Protein AF-A0A850EL48-F1 (afdb_monomer)

Solvent-accessible surface area (backbone atoms only — not comparable to full-atom values): 7621 Å² total; per-residue (Å²): 136,82,78,84,83,77,78,89,78,82,82,88,78,88,74,48,74,69,54,52,50,54,52,51,52,49,52,50,53,53,52,53,54,53,51,50,53,51,55,50,52,48,51,49,51,52,35,39,54,72,54,78,38,88,90,58,80,74,76,64,50,73,66,56,47,54,49,52,53,54,50,46,53,50,53,53,49,53,50,54,54,48,52,54,51,51,52,50,53,53,51,53,52,59,67,57,60,67,73,76,73,68,73,79,72,80,76,76,75,80,84,83,75,84,78,74,80,85,88,128

Sequence (120 aa):
MSLPSIPNITPTISVTSQDAYNLLLISIALEEIGLSHIVNAEAEKIQYVLGTLPGLTPKATLHEILQVNKEVRATLGEVVLQELVLHKKLNSIFDNFHSSITPPNPACPPDNTAIYPPYR

Secondary structure (DSSP, 8-state):
-PPP-PPPP-------HHHHHHHHHHHHHHHHHHHHHHHHHHHHHHHHHTT-SS--SSPPPHHHHHHHHHHHHHHHHHHHHHHHHHHHHHHHHHHHHGGGS-PPPPPPPP-----PPPP-

Foldseek 3Di:
DDDDDDDDDDDPDPADPVNVLVVLVVVLVVVVVVLVVVLVVLVVLLCVQCCVDPDDPPHHDPVVNVVSVVVSVVSVVVSVVVVVVSVVSVVVSVVVVVVPPDDPDPPDPPPPPPPDDDDD

Nearest PDB structures (foldseek):
  7aan-assembly1_B  TM=4.863E-01  e=8.596E+00  Homo sapiens

pLDDT: mean 84.87, std 16.93, range [47.28, 98.62]

Organism: NCBI:txid2744309

Structure (mmCIF, N/CA/C/O backbone):
data_AF-A0A850EL48-F1
#
_entry.id   AF-A0A850EL48-F1
#
loop_
_atom_site.group_PDB
_atom_site.id
_atom_site.type_symbol
_atom_site.label_atom_id
_atom_site.label_alt_id
_atom_site.label_comp_id
_atom_site.label_asym_id
_atom_site.label_entity_id
_atom_site.label_seq_id
_atom_site.pdbx_PDB_ins_code
_atom_site.Cartn_x
_atom_site.Cartn_y
_atom_site.Cartn_z
_atom_site.occupancy
_atom_site.B_iso_or_equiv
_atom_site.auth_seq_id
_atom_site.auth_comp_id
_atom_site.auth_asym_id
_atom_site.auth_atom_id
_atom_site.pdbx_PDB_model_num
ATOM 1 N N . MET A 1 1 ? -5.089 13.910 -57.546 1.00 52.62 1 MET A N 1
ATOM 2 C CA . MET A 1 1 ? -5.038 14.724 -56.314 1.00 52.62 1 MET A CA 1
ATOM 3 C C . MET A 1 1 ? -3.798 14.310 -55.536 1.00 52.62 1 MET A C 1
ATOM 5 O O . MET A 1 1 ? -3.649 13.120 -55.295 1.00 52.62 1 MET A O 1
ATOM 9 N N . SER A 1 2 ? -2.880 15.230 -55.236 1.00 66.81 2 SER A N 1
ATOM 10 C CA . SER A 1 2 ? -1.669 14.965 -54.442 1.00 66.81 2 SER A CA 1
ATOM 11 C C . SER A 1 2 ? -1.999 14.982 -52.949 1.00 66.81 2 SER A C 1
ATOM 13 O O . SER A 1 2 ? -2.725 15.872 -52.503 1.00 66.81 2 SER A O 1
ATOM 15 N N . LEU A 1 3 ? -1.487 14.014 -52.181 1.00 71.19 3 LEU A N 1
ATOM 16 C CA . LEU A 1 3 ? -1.593 14.044 -50.720 1.00 71.19 3 LEU A CA 1
ATOM 17 C C . LEU A 1 3 ? -0.927 15.318 -50.157 1.00 71.19 3 LEU A C 1
ATOM 19 O O . LEU A 1 3 ? 0.037 15.809 -50.753 1.00 71.19 3 LEU A O 1
ATOM 23 N N . PRO A 1 4 ? -1.387 15.839 -49.005 1.00 72.75 4 PRO A N 1
ATOM 24 C CA . PRO A 1 4 ? -0.676 16.895 -48.294 1.00 72.75 4 PRO A CA 1
ATOM 25 C C . PRO A 1 4 ? 0.732 16.418 -47.916 1.00 72.75 4 PRO A C 1
ATOM 27 O O . PRO A 1 4 ? 0.89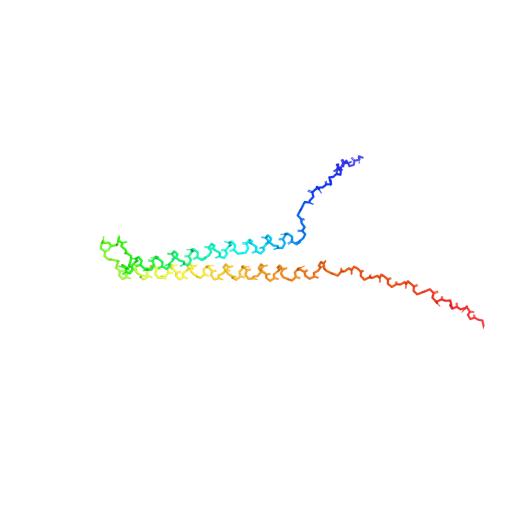1 15.331 -47.360 1.00 72.75 4 PRO A O 1
ATOM 30 N N . SER A 1 5 ? 1.753 17.233 -48.189 1.00 70.44 5 SER A N 1
ATOM 31 C CA . SER A 1 5 ? 3.106 16.992 -47.682 1.00 70.44 5 SER A CA 1
ATOM 32 C C . SER A 1 5 ? 3.136 17.355 -46.201 1.00 70.44 5 SER A C 1
ATOM 34 O O . SER A 1 5 ? 3.055 18.532 -45.851 1.00 70.44 5 SER A O 1
ATOM 36 N N . ILE A 1 6 ? 3.241 16.356 -45.327 1.00 77.19 6 ILE A N 1
ATOM 37 C CA . ILE A 1 6 ? 3.455 16.587 -43.895 1.00 77.19 6 ILE A CA 1
ATOM 38 C C . ILE A 1 6 ? 4.886 17.123 -43.720 1.00 77.19 6 ILE A C 1
ATOM 40 O O . ILE A 1 6 ? 5.821 16.506 -44.237 1.00 77.19 6 ILE A O 1
ATOM 44 N N . PRO A 1 7 ? 5.088 18.266 -43.039 1.00 72.56 7 PRO A N 1
ATOM 45 C CA . PRO A 1 7 ? 6.426 18.769 -42.763 1.00 72.56 7 PRO A CA 1
ATOM 46 C C . PRO A 1 7 ? 7.187 17.785 -41.869 1.00 72.56 7 PRO A C 1
ATOM 48 O O . PRO A 1 7 ? 6.652 17.279 -40.883 1.00 72.56 7 PRO A O 1
ATOM 51 N N . ASN A 1 8 ? 8.446 17.520 -42.216 1.00 75.50 8 ASN A N 1
ATOM 52 C CA . ASN A 1 8 ? 9.323 16.687 -41.407 1.00 75.50 8 ASN A CA 1
ATOM 53 C C . ASN A 1 8 ? 9.593 17.382 -40.064 1.00 75.50 8 ASN A C 1
ATOM 55 O O . ASN A 1 8 ? 10.114 18.497 -40.038 1.00 75.50 8 ASN A O 1
ATOM 59 N N . ILE A 1 9 ? 9.244 16.723 -38.961 1.00 70.25 9 ILE A N 1
ATOM 60 C CA . ILE A 1 9 ? 9.569 17.169 -37.607 1.00 70.25 9 ILE A CA 1
ATOM 61 C C . ILE A 1 9 ? 10.723 16.319 -37.075 1.00 70.25 9 ILE A C 1
ATOM 63 O O . ILE A 1 9 ? 10.614 15.099 -36.992 1.00 70.25 9 ILE A O 1
ATOM 67 N N . THR A 1 10 ? 11.829 16.961 -36.701 1.00 74.75 10 THR A N 1
ATOM 68 C CA . THR A 1 10 ? 12.943 16.297 -36.012 1.00 74.75 10 THR A CA 1
ATOM 69 C C . THR A 1 10 ? 12.900 16.718 -34.546 1.00 74.75 10 THR A C 1
ATOM 71 O O . THR A 1 10 ? 13.387 17.802 -34.219 1.00 74.75 10 THR A O 1
ATOM 74 N N . PRO A 1 11 ? 12.268 15.937 -33.654 1.00 72.56 11 PRO A N 1
ATOM 75 C CA . PRO A 1 11 ? 12.212 16.297 -32.246 1.00 72.56 11 PRO A CA 1
ATOM 76 C C . PRO A 1 11 ? 13.622 16.284 -31.644 1.00 72.56 11 PRO A C 1
ATOM 78 O O . PRO A 1 11 ? 14.372 15.321 -31.799 1.00 72.56 11 PRO A O 1
ATOM 81 N N . THR A 1 12 ? 13.984 17.348 -30.931 1.00 79.88 12 THR A N 1
ATOM 82 C CA . THR A 1 12 ? 15.177 17.370 -30.079 1.00 79.88 12 THR A CA 1
ATOM 83 C C . THR A 1 12 ? 14.860 16.630 -28.784 1.00 79.88 12 THR A C 1
ATOM 85 O O . THR A 1 12 ? 14.255 17.201 -27.877 1.00 79.88 12 THR A O 1
ATOM 88 N N . ILE A 1 13 ? 15.221 15.349 -28.707 1.00 76.81 13 ILE A N 1
ATOM 89 C CA . ILE A 1 13 ? 15.006 14.525 -27.511 1.00 76.81 13 ILE A CA 1
ATOM 90 C C . ILE A 1 13 ? 16.264 14.582 -26.640 1.00 76.81 13 ILE A C 1
ATOM 92 O O . ILE A 1 13 ? 17.341 14.196 -27.084 1.00 76.81 13 ILE A O 1
ATOM 96 N N . SER A 1 14 ? 16.130 15.091 -25.413 1.00 84.25 14 SER A N 1
ATOM 97 C CA . SER A 1 14 ? 17.237 15.254 -24.457 1.00 84.25 14 SER A CA 1
ATOM 98 C C . SER A 1 14 ? 17.356 14.122 -23.432 1.00 84.25 14 SER A C 1
ATOM 100 O O . SER A 1 14 ? 18.300 14.117 -22.652 1.00 84.25 14 SER A O 1
ATOM 102 N N . VAL A 1 15 ? 16.390 13.202 -23.387 1.00 85.56 15 VAL A N 1
ATOM 103 C CA . VAL A 1 15 ? 16.334 12.095 -22.420 1.00 85.56 15 VAL A CA 1
ATOM 104 C C . VAL A 1 15 ? 16.962 10.861 -23.054 1.00 85.56 15 VAL A C 1
ATOM 106 O O . VAL A 1 15 ? 16.528 10.432 -24.125 1.00 85.56 15 VAL A O 1
ATOM 109 N N . THR A 1 16 ? 17.974 10.284 -22.406 1.00 88.06 16 THR A N 1
ATOM 110 C CA . THR A 1 16 ? 18.567 9.019 -22.856 1.00 88.06 16 THR A CA 1
ATOM 111 C C . THR A 1 16 ? 17.723 7.828 -22.400 1.00 88.06 16 THR A C 1
ATOM 113 O O . THR A 1 16 ? 16.942 7.926 -21.453 1.00 88.06 16 THR A O 1
ATOM 116 N N . SER A 1 17 ? 17.902 6.660 -23.023 1.00 84.88 17 SER A N 1
ATOM 117 C CA . SER A 1 17 ? 17.250 5.429 -22.555 1.00 84.88 17 SER A CA 1
ATOM 118 C C . SER A 1 17 ? 17.591 5.120 -21.092 1.00 84.88 17 SER A C 1
ATOM 120 O O . SER A 1 17 ? 16.726 4.680 -20.343 1.00 84.88 17 SER A O 1
ATOM 122 N N . GLN A 1 18 ? 18.824 5.418 -20.661 1.00 87.25 18 GLN A N 1
ATOM 123 C CA . GLN A 1 18 ? 19.244 5.252 -19.269 1.00 87.25 18 GLN A CA 1
ATOM 124 C C . GLN A 1 18 ? 18.492 6.190 -18.319 1.00 87.25 18 GLN A C 1
ATOM 126 O O . GLN A 1 18 ? 18.055 5.760 -17.250 1.00 87.25 18 GLN A O 1
ATOM 131 N N . ASP A 1 19 ? 18.298 7.449 -18.716 1.00 90.25 19 ASP A N 1
ATOM 132 C CA . ASP A 1 19 ? 17.516 8.408 -17.933 1.00 90.25 19 ASP A CA 1
ATOM 133 C C . ASP A 1 19 ? 16.059 7.957 -17.822 1.00 90.25 19 ASP A C 1
ATOM 135 O O . ASP A 1 19 ? 15.482 7.999 -16.739 1.00 90.25 19 ASP A O 1
ATOM 139 N N . ALA A 1 20 ? 15.478 7.453 -18.915 1.00 90.56 20 ALA A N 1
ATOM 140 C CA . ALA A 1 20 ? 14.121 6.919 -18.914 1.00 90.56 20 ALA A CA 1
ATOM 141 C C . ALA A 1 20 ? 13.965 5.742 -17.933 1.00 90.56 20 ALA A C 1
ATOM 143 O O . ALA A 1 20 ? 12.992 5.710 -17.183 1.00 90.56 20 ALA A O 1
ATOM 144 N N . TYR A 1 21 ? 14.931 4.818 -17.863 1.00 90.62 21 TYR A N 1
ATOM 145 C CA . TYR A 1 21 ? 14.903 3.725 -16.881 1.00 90.62 21 TYR A CA 1
ATOM 146 C C . TYR A 1 21 ? 14.946 4.233 -15.442 1.00 90.62 21 TYR A C 1
ATOM 148 O O . TYR A 1 21 ? 14.130 3.818 -14.620 1.00 90.62 21 TYR A O 1
ATOM 156 N N . ASN A 1 22 ? 15.855 5.163 -15.142 1.00 92.50 22 ASN A N 1
ATOM 157 C CA . ASN A 1 22 ? 15.943 5.755 -13.810 1.00 92.50 22 ASN A CA 1
ATOM 158 C C . ASN A 1 22 ? 14.627 6.449 -13.431 1.00 92.50 22 ASN A C 1
ATOM 160 O O . ASN A 1 22 ? 14.132 6.263 -12.323 1.00 92.50 22 ASN A O 1
ATOM 164 N N . LEU A 1 23 ? 14.022 7.193 -14.361 1.00 94.88 23 LEU A N 1
ATOM 165 C CA . LEU A 1 23 ? 12.733 7.854 -14.147 1.00 94.88 23 LEU A CA 1
ATOM 166 C C . LEU A 1 23 ? 11.592 6.854 -13.915 1.00 94.88 23 LEU A C 1
ATOM 168 O O . LEU A 1 23 ? 10.747 7.087 -13.051 1.00 94.88 23 LEU A O 1
ATOM 172 N N . LEU A 1 24 ? 11.577 5.724 -14.626 1.00 95.25 24 LEU A N 1
ATOM 173 C CA . LEU A 1 24 ? 10.589 4.664 -14.413 1.00 95.25 24 LEU A CA 1
ATOM 174 C C . LEU A 1 24 ? 10.753 3.996 -13.040 1.00 95.25 24 LEU A C 1
ATOM 176 O O . LEU A 1 24 ? 9.762 3.809 -12.336 1.00 95.25 24 LEU A O 1
ATOM 180 N N . L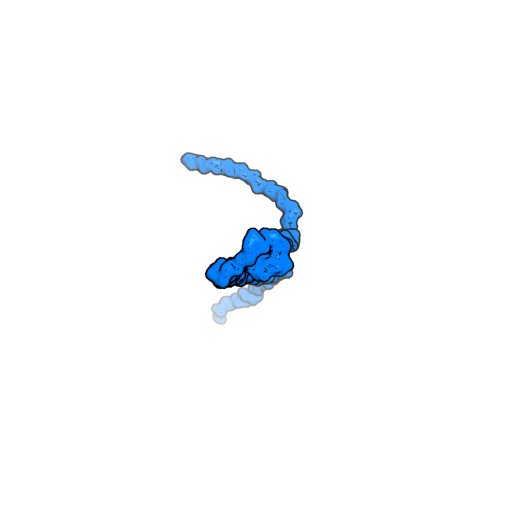EU A 1 25 ? 11.984 3.701 -12.614 1.00 96.12 25 LEU A N 1
ATOM 181 C CA . LEU A 1 25 ? 12.249 3.161 -11.275 1.00 96.12 25 LEU A CA 1
ATOM 182 C C . LEU A 1 25 ? 11.858 4.156 -10.174 1.00 96.12 25 LEU A C 1
ATOM 184 O O . LEU A 1 25 ? 11.234 3.768 -9.188 1.00 96.12 25 LEU A O 1
ATOM 188 N N . ILE A 1 26 ? 12.155 5.445 -10.367 1.00 97.69 26 ILE A N 1
ATOM 189 C CA . ILE A 1 26 ? 11.711 6.513 -9.463 1.00 97.69 26 ILE A CA 1
ATOM 190 C C . ILE A 1 26 ? 10.181 6.564 -9.401 1.00 97.69 26 ILE A C 1
ATOM 192 O O . ILE A 1 26 ? 9.630 6.722 -8.317 1.00 97.69 26 ILE A O 1
ATOM 196 N N . SER A 1 27 ? 9.480 6.393 -10.527 1.00 97.56 27 SER A N 1
ATOM 197 C CA . SER A 1 27 ? 8.011 6.395 -10.536 1.00 97.56 27 SER A CA 1
ATOM 198 C C . SER A 1 27 ? 7.415 5.266 -9.687 1.00 97.56 27 SER A C 1
ATOM 200 O O . SER A 1 27 ? 6.465 5.509 -8.949 1.00 97.56 27 SER A O 1
ATOM 202 N N . ILE A 1 28 ? 8.026 4.075 -9.712 1.00 97.75 28 ILE A N 1
ATOM 203 C CA . ILE A 1 28 ? 7.641 2.953 -8.846 1.00 97.75 28 ILE A CA 1
ATOM 204 C C . ILE A 1 28 ? 7.908 3.315 -7.386 1.00 97.75 28 ILE A C 1
ATOM 206 O O . ILE A 1 28 ? 7.009 3.208 -6.563 1.00 97.75 28 ILE A O 1
ATOM 210 N N . ALA A 1 29 ? 9.102 3.825 -7.070 1.00 97.88 29 ALA A N 1
ATOM 211 C CA . ALA A 1 29 ? 9.444 4.218 -5.704 1.00 97.88 29 ALA A CA 1
ATOM 212 C C . ALA A 1 29 ? 8.497 5.292 -5.130 1.00 97.88 29 ALA A C 1
ATOM 214 O O . ALA A 1 29 ? 8.179 5.266 -3.945 1.00 97.88 29 ALA A O 1
ATOM 215 N N . LEU A 1 30 ? 8.025 6.232 -5.952 1.00 98.25 30 LEU A N 1
ATOM 216 C CA . LEU A 1 30 ? 7.047 7.239 -5.529 1.00 98.25 30 LEU A CA 1
ATOM 217 C C . LEU A 1 30 ? 5.664 6.630 -5.247 1.00 98.25 30 LEU A C 1
ATOM 219 O O . LEU A 1 30 ? 5.000 7.056 -4.302 1.00 98.25 30 LEU A O 1
ATOM 223 N N . GLU A 1 31 ? 5.237 5.640 -6.033 1.00 98.06 31 GLU A N 1
ATOM 224 C CA . GLU A 1 31 ? 3.986 4.904 -5.803 1.00 98.06 31 GLU A CA 1
ATOM 225 C C . GLU A 1 31 ? 4.073 4.086 -4.497 1.00 98.06 31 GLU A C 1
ATOM 227 O O . GLU A 1 31 ? 3.175 4.190 -3.664 1.00 98.06 31 GLU A O 1
ATOM 232 N N . GLU A 1 32 ? 5.197 3.401 -4.251 1.00 97.38 32 GLU A N 1
ATOM 233 C CA . GLU A 1 32 ? 5.508 2.674 -3.002 1.00 97.38 32 GLU A CA 1
ATOM 234 C C . GLU A 1 32 ? 5.475 3.591 -1.765 1.00 97.38 32 GLU A C 1
ATOM 236 O O . GLU A 1 32 ? 4.866 3.269 -0.741 1.00 97.38 32 GLU A O 1
ATOM 241 N N . ILE A 1 33 ? 6.075 4.786 -1.855 1.00 98.12 33 ILE A N 1
ATOM 242 C CA . ILE A 1 33 ? 5.992 5.794 -0.784 1.00 98.12 33 ILE A CA 1
ATOM 243 C C . ILE A 1 33 ? 4.527 6.166 -0.526 1.00 98.12 33 ILE A C 1
ATOM 245 O O . ILE A 1 33 ? 4.103 6.221 0.630 1.00 98.12 33 ILE A O 1
ATOM 249 N N . GLY A 1 34 ? 3.732 6.372 -1.579 1.00 97.69 34 GLY A N 1
ATOM 250 C CA . GLY A 1 34 ? 2.296 6.627 -1.463 1.00 97.69 34 GLY A CA 1
ATOM 251 C C . GLY A 1 34 ? 1.539 5.500 -0.752 1.00 97.69 34 GLY A C 1
ATOM 252 O O . GLY A 1 34 ? 0.765 5.770 0.170 1.00 97.69 34 GLY A O 1
ATOM 253 N N . LEU A 1 35 ? 1.795 4.241 -1.122 1.00 98.38 35 LEU A N 1
ATOM 254 C CA . LEU A 1 35 ? 1.183 3.070 -0.486 1.00 98.38 35 LEU A CA 1
ATOM 255 C C . LEU A 1 35 ? 1.570 2.956 0.995 1.00 98.38 35 LEU A C 1
ATOM 257 O O . LEU A 1 35 ? 0.710 2.673 1.832 1.00 98.38 35 LEU A O 1
ATOM 261 N N . SER A 1 36 ? 2.815 3.281 1.355 1.00 98.12 36 SER A N 1
ATOM 262 C CA . SER A 1 36 ? 3.261 3.287 2.755 1.00 98.12 36 SER A CA 1
ATOM 263 C C . SER A 1 36 ? 2.464 4.267 3.628 1.00 98.12 36 SER A C 1
ATOM 265 O O . SER A 1 36 ? 2.091 3.936 4.757 1.00 98.12 36 SER A O 1
ATOM 267 N N . HIS A 1 37 ? 2.119 5.444 3.091 1.00 98.31 37 HIS A N 1
ATOM 268 C CA . HIS A 1 37 ? 1.284 6.420 3.790 1.00 98.31 37 HIS A CA 1
ATOM 269 C C . HIS A 1 37 ? -0.143 5.912 3.994 1.00 98.31 37 HIS A C 1
ATOM 271 O O . HIS A 1 37 ? -0.720 6.153 5.055 1.00 98.31 37 HIS A O 1
ATOM 277 N N . ILE A 1 38 ? -0.698 5.180 3.024 1.00 98.38 38 ILE A N 1
ATOM 278 C CA . ILE A 1 38 ? -2.013 4.541 3.168 1.00 98.38 38 ILE A CA 1
ATOM 279 C C . ILE A 1 38 ? -1.965 3.506 4.293 1.00 98.38 38 ILE A C 1
ATOM 281 O O . ILE A 1 38 ? -2.804 3.543 5.191 1.00 98.38 38 ILE A O 1
ATOM 285 N N . VAL A 1 39 ? -0.962 2.624 4.296 1.00 98.44 39 VAL A N 1
ATOM 286 C CA . VAL A 1 39 ? -0.805 1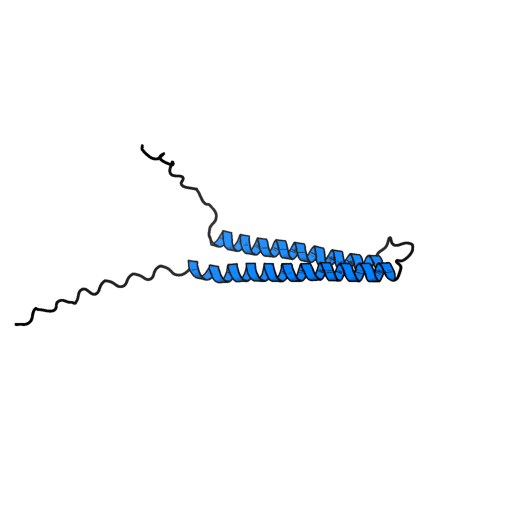.605 5.347 1.00 98.44 39 VAL A CA 1
ATOM 287 C C . VAL A 1 39 ? -0.671 2.254 6.728 1.00 98.44 39 VAL A C 1
ATOM 289 O O . VAL A 1 39 ? -1.328 1.816 7.673 1.00 98.44 39 VAL A O 1
ATOM 292 N N . ASN A 1 40 ? 0.114 3.330 6.849 1.00 98.38 40 ASN A N 1
ATOM 293 C CA . ASN A 1 40 ? 0.242 4.064 8.108 1.00 98.38 40 ASN A CA 1
ATOM 294 C C . ASN A 1 40 ? -1.083 4.712 8.546 1.00 98.38 40 ASN A C 1
ATOM 296 O O . ASN A 1 40 ? -1.467 4.594 9.707 1.00 98.38 40 ASN A O 1
ATOM 300 N N . ALA A 1 41 ? -1.818 5.340 7.626 1.00 98.12 41 ALA A N 1
ATOM 301 C CA . ALA A 1 41 ? -3.114 5.947 7.927 1.00 98.12 41 ALA A CA 1
ATOM 302 C C . ALA A 1 41 ? -4.156 4.908 8.382 1.00 98.12 41 ALA A C 1
ATOM 304 O O . ALA A 1 41 ? -4.917 5.149 9.320 1.00 98.12 41 ALA A O 1
ATOM 305 N N . GLU A 1 42 ? -4.178 3.724 7.765 1.00 98.25 42 GLU A N 1
ATOM 306 C CA . GLU A 1 42 ? -5.040 2.619 8.197 1.00 98.25 42 GLU A CA 1
ATOM 307 C C . GLU A 1 42 ? -4.630 2.075 9.580 1.00 98.25 42 GLU A C 1
ATOM 309 O O . GLU A 1 42 ? -5.494 1.742 10.397 1.00 98.25 42 GLU A O 1
ATOM 314 N N . ALA A 1 43 ? -3.331 2.049 9.897 1.00 97.81 43 ALA A N 1
ATOM 315 C CA . ALA A 1 43 ? -2.850 1.698 11.234 1.00 97.81 43 ALA A CA 1
ATOM 316 C C . ALA A 1 43 ? -3.268 2.740 12.289 1.00 97.81 43 ALA A C 1
ATOM 318 O O . ALA A 1 43 ? -3.738 2.372 13.369 1.00 97.81 43 ALA A O 1
ATOM 319 N N . GLU A 1 44 ? -3.159 4.032 11.978 1.00 97.56 44 GLU A N 1
ATOM 320 C CA . GLU A 1 44 ? -3.639 5.118 12.840 1.00 97.56 44 GLU A CA 1
ATOM 321 C C . GLU A 1 44 ? -5.158 5.063 13.040 1.00 97.56 44 GLU A C 1
ATOM 323 O O . GLU A 1 44 ? -5.636 5.287 14.150 1.00 97.56 44 GLU A O 1
ATOM 328 N N . LYS A 1 45 ? -5.930 4.677 12.018 1.00 96.69 45 LYS A N 1
ATOM 329 C CA . LYS A 1 45 ? -7.383 4.467 12.128 1.00 96.69 45 LYS A CA 1
ATOM 330 C C . LYS A 1 45 ? -7.732 3.385 13.157 1.00 96.69 45 LYS A C 1
ATOM 332 O O . LYS A 1 45 ? -8.638 3.580 13.971 1.00 96.69 45 LYS A O 1
ATOM 337 N N . ILE A 1 46 ? -6.991 2.270 13.170 1.00 97.50 46 ILE A N 1
ATOM 338 C CA . ILE A 1 46 ? -7.138 1.218 14.192 1.00 97.50 46 ILE A CA 1
ATOM 339 C C . ILE A 1 46 ? -6.786 1.767 15.579 1.00 97.50 46 ILE A C 1
ATOM 341 O O . ILE A 1 46 ? -7.536 1.578 16.535 1.00 97.50 46 ILE A O 1
ATOM 345 N N . GLN A 1 47 ? -5.659 2.465 15.697 1.00 97.00 47 GLN A N 1
ATOM 346 C CA . GLN A 1 47 ? -5.235 3.069 16.961 1.00 97.00 47 GLN A CA 1
ATOM 347 C C . GLN A 1 47 ? -6.269 4.073 17.497 1.00 97.00 47 GLN A C 1
ATOM 349 O O . GLN A 1 47 ? -6.579 4.083 18.692 1.00 97.00 47 GLN A O 1
ATOM 354 N N . TYR A 1 48 ? -6.861 4.873 16.608 1.00 96.06 48 TYR A N 1
ATOM 355 C CA . TYR A 1 48 ? -7.904 5.831 16.943 1.00 96.06 48 TYR A CA 1
ATOM 356 C C . TYR A 1 48 ? -9.143 5.135 17.503 1.00 96.06 48 TYR A C 1
ATOM 358 O O . TYR A 1 48 ? -9.548 5.456 18.616 1.00 96.06 48 TYR A O 1
ATOM 366 N N . VAL A 1 49 ? -9.703 4.135 16.808 1.00 96.00 49 VAL A N 1
ATOM 367 C CA . VAL A 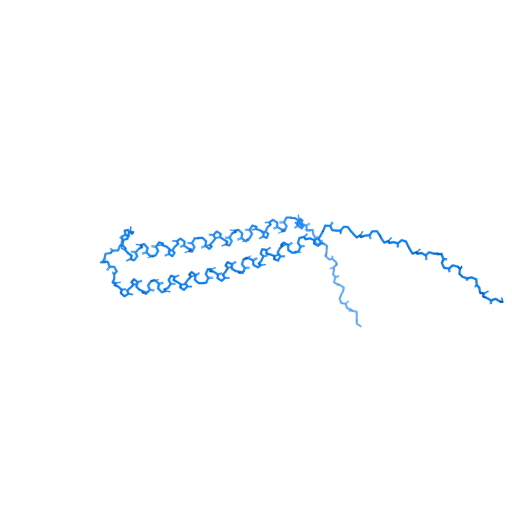1 49 ? -10.928 3.447 17.265 1.00 96.00 49 VAL A CA 1
ATOM 368 C C . VAL A 1 49 ? -10.712 2.635 18.551 1.00 96.00 49 VAL A C 1
ATOM 370 O O . VAL A 1 49 ? -11.630 2.490 19.356 1.00 96.00 49 VAL A O 1
ATOM 373 N N . LEU A 1 50 ? -9.489 2.150 18.797 1.00 95.31 50 LEU A N 1
ATOM 374 C CA . LEU A 1 50 ? -9.116 1.491 20.055 1.00 95.31 50 LEU A CA 1
ATOM 375 C C . LEU A 1 50 ? -8.867 2.479 21.209 1.00 95.31 50 LEU A C 1
ATOM 377 O O . LEU A 1 50 ? -8.735 2.060 22.362 1.00 95.31 50 LEU A O 1
ATOM 381 N N . GLY A 1 51 ? -8.823 3.782 20.922 1.00 94.25 51 GLY A N 1
ATOM 382 C CA . GLY A 1 51 ? -8.588 4.834 21.906 1.00 94.25 51 GLY A CA 1
ATOM 383 C C . GLY A 1 51 ? -7.137 4.924 22.380 1.00 94.25 51 GLY A C 1
ATOM 384 O O . GLY A 1 51 ? -6.896 5.414 23.483 1.00 94.25 51 GLY A O 1
ATOM 385 N N . THR A 1 52 ? -6.171 4.441 21.590 1.00 94.62 52 THR A N 1
ATOM 386 C CA . THR A 1 52 ? -4.738 4.640 21.876 1.00 94.62 52 THR A CA 1
ATOM 387 C C . THR A 1 52 ? -4.248 6.008 21.401 1.00 94.62 52 THR A C 1
ATOM 389 O O . THR A 1 52 ? -3.211 6.475 21.866 1.00 94.62 52 THR A O 1
ATOM 392 N N . LEU A 1 53 ? -5.005 6.663 20.513 1.00 94.25 53 LEU A N 1
ATOM 393 C CA . LEU A 1 53 ? -4.825 8.063 20.132 1.00 94.25 53 LEU A CA 1
ATOM 394 C C . LEU A 1 53 ?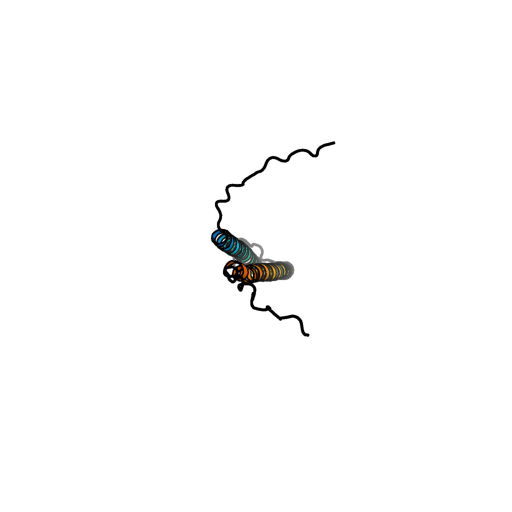 -5.843 8.965 20.853 1.00 94.25 53 LEU A C 1
ATOM 396 O O . LEU A 1 53 ? -6.967 8.534 21.131 1.00 94.25 53 LEU A O 1
ATOM 400 N N . PRO A 1 54 ? -5.471 10.219 21.169 1.00 91.12 54 PRO A N 1
ATOM 401 C CA . PRO A 1 54 ? -6.371 11.163 21.820 1.00 91.12 54 PRO A CA 1
ATOM 402 C C . PRO A 1 54 ? -7.529 11.579 20.898 1.00 91.12 54 PRO A C 1
ATOM 404 O O . PRO A 1 54 ? -7.438 11.499 19.676 1.00 91.12 54 PRO A O 1
ATOM 407 N N . GLY A 1 55 ? -8.611 12.090 21.492 1.00 88.00 55 GLY A N 1
ATOM 408 C CA . GLY A 1 55 ? -9.734 12.683 20.754 1.00 88.00 55 GLY A CA 1
ATOM 409 C C . GLY A 1 55 ? -10.958 11.783 20.570 1.00 88.00 55 GLY A C 1
ATOM 410 O O . GLY A 1 55 ? -11.916 12.212 19.934 1.00 88.00 55 GLY A O 1
ATOM 411 N N . LEU A 1 56 ? -10.963 10.572 21.137 1.00 88.19 56 LEU A N 1
ATOM 412 C CA . LEU A 1 56 ? -12.135 9.695 21.140 1.00 88.19 56 LEU A CA 1
ATOM 413 C C . LEU A 1 56 ? -12.845 9.743 22.504 1.00 88.19 56 LEU A C 1
ATOM 415 O O . LEU A 1 56 ? -12.363 9.200 23.501 1.00 88.19 56 LEU A O 1
ATOM 419 N N . THR A 1 57 ? -13.981 10.438 22.585 1.00 88.12 57 THR A N 1
ATOM 420 C CA . THR A 1 57 ? -14.838 10.471 23.784 1.00 88.12 57 THR A CA 1
ATOM 421 C C . THR A 1 57 ? -16.302 10.656 23.362 1.00 88.12 57 THR A C 1
ATOM 423 O O . THR A 1 57 ? -16.615 11.705 22.800 1.00 88.12 57 THR A O 1
ATOM 426 N N . PRO A 1 58 ? -17.212 9.693 23.624 1.00 87.44 58 PRO A N 1
ATOM 427 C CA . PRO A 1 58 ? -17.017 8.404 24.306 1.00 87.44 58 PRO A CA 1
ATOM 428 C C . PRO A 1 58 ? -16.161 7.413 23.495 1.00 87.44 58 PRO A C 1
ATOM 430 O O . PRO A 1 58 ? -15.873 7.647 22.326 1.00 87.44 58 PRO A O 1
ATOM 433 N N . LYS A 1 59 ? -15.726 6.312 24.124 1.00 91.19 59 LYS A N 1
ATOM 434 C CA . LYS A 1 59 ? -15.000 5.237 23.424 1.00 91.19 59 LYS A CA 1
ATOM 435 C C . LYS A 1 59 ? -15.884 4.606 22.346 1.00 91.19 59 LYS A C 1
ATOM 437 O O . LYS A 1 59 ? -17.096 4.512 22.538 1.00 91.19 59 LYS A O 1
ATOM 442 N N . ALA A 1 60 ? -15.261 4.121 21.276 1.00 94.12 60 ALA A N 1
ATOM 443 C CA . ALA A 1 60 ? -15.963 3.406 20.221 1.00 94.12 60 ALA A CA 1
ATOM 444 C C . ALA A 1 60 ? -16.632 2.139 20.764 1.00 94.12 60 ALA A C 1
ATOM 446 O O . ALA A 1 60 ? -16.117 1.440 21.644 1.00 94.12 60 ALA A O 1
ATOM 447 N N . THR A 1 61 ? -17.797 1.842 20.214 1.00 96.12 61 THR A N 1
ATOM 448 C CA . THR A 1 61 ? -18.542 0.617 20.460 1.00 96.12 61 THR A CA 1
ATOM 449 C C . THR A 1 61 ? -17.880 -0.570 19.761 1.00 96.12 61 THR A C 1
ATOM 451 O O . THR A 1 61 ? -17.154 -0.429 18.775 1.00 96.12 61 THR A O 1
ATOM 454 N N . LEU A 1 62 ? -18.179 -1.786 20.226 1.00 96.44 62 LEU A N 1
ATOM 455 C CA . LEU A 1 62 ? -17.699 -3.008 19.573 1.00 96.44 62 LEU A CA 1
ATOM 456 C C . LEU A 1 62 ? -18.121 -3.083 18.094 1.00 96.44 62 LEU A C 1
ATOM 458 O O . LEU A 1 62 ? -17.363 -3.579 17.265 1.00 96.44 62 LEU A O 1
ATOM 462 N N . HIS A 1 63 ? -19.315 -2.585 17.761 1.00 97.44 63 HIS A N 1
ATOM 463 C CA . HIS A 1 63 ? -19.808 -2.579 16.386 1.00 97.44 63 HIS A CA 1
ATOM 464 C C . HIS A 1 63 ? -18.950 -1.690 15.476 1.00 97.44 63 HIS A C 1
ATOM 466 O O . HIS A 1 63 ? -18.531 -2.142 14.412 1.00 97.44 63 HIS A O 1
ATOM 472 N N . GLU A 1 64 ? -18.615 -0.480 15.929 1.00 95.88 64 GLU A N 1
ATOM 473 C CA . GLU A 1 64 ? -17.742 0.449 15.199 1.00 95.88 64 GLU A CA 1
ATOM 474 C C . GLU A 1 64 ? -16.331 -0.125 15.021 1.00 95.88 64 GLU A C 1
ATOM 476 O O . GLU A 1 64 ? -15.776 -0.060 13.927 1.00 95.88 64 GLU A O 1
ATOM 481 N N . ILE A 1 65 ? -15.770 -0.772 16.050 1.00 97.62 65 ILE A N 1
ATOM 482 C CA . ILE A 1 65 ? -14.453 -1.430 15.961 1.00 97.62 65 ILE A CA 1
ATOM 483 C C . ILE A 1 65 ? -14.464 -2.545 14.905 1.00 97.62 65 ILE A C 1
ATOM 485 O O . ILE A 1 65 ? -13.547 -2.643 14.087 1.00 97.62 65 ILE A O 1
ATOM 489 N N . LEU A 1 66 ? -15.497 -3.394 14.899 1.00 98.19 66 LEU A N 1
ATOM 490 C CA . LEU A 1 66 ? -15.625 -4.472 13.913 1.00 98.19 66 LEU A CA 1
ATOM 491 C C . LEU A 1 66 ? -15.820 -3.930 12.494 1.00 98.19 66 LEU A C 1
ATOM 493 O O . LEU A 1 66 ? -15.273 -4.502 11.548 1.00 98.19 66 LEU A O 1
ATOM 497 N N . GLN A 1 67 ? -16.568 -2.834 12.349 1.00 98.00 67 GLN A N 1
ATOM 498 C CA . GLN A 1 67 ? -16.746 -2.158 11.070 1.00 98.00 67 GLN A CA 1
ATOM 499 C C . GLN A 1 67 ? -15.418 -1.595 10.554 1.00 98.00 67 GLN A C 1
ATOM 501 O O . GLN A 1 67 ? -15.018 -1.936 9.442 1.00 98.00 67 GLN A O 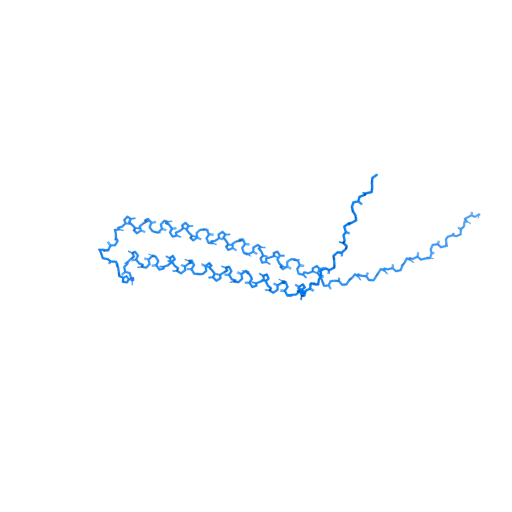1
ATOM 506 N N . VAL A 1 68 ? -14.692 -0.830 11.37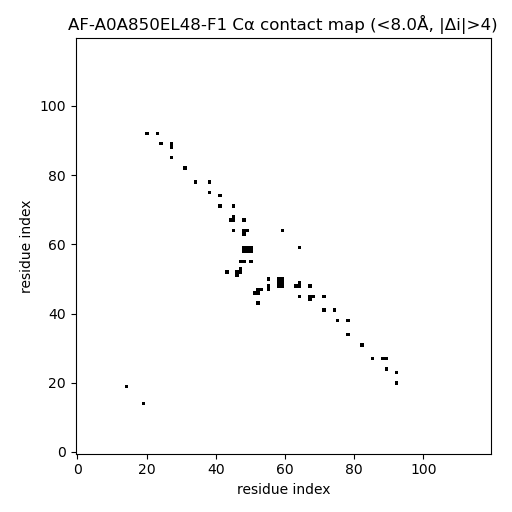5 1.00 97.75 68 VAL A N 1
ATOM 507 C CA . VAL A 1 68 ? -13.373 -0.287 11.014 1.00 97.75 68 VAL A CA 1
ATOM 508 C C . VAL A 1 68 ? -12.411 -1.411 10.640 1.00 97.75 68 VAL A C 1
ATOM 510 O O . VAL A 1 68 ? -11.751 -1.331 9.612 1.00 97.75 68 VAL A O 1
ATOM 513 N N . ASN A 1 69 ? -12.368 -2.506 11.404 1.00 98.19 69 ASN A N 1
ATOM 514 C CA . ASN A 1 69 ? -11.510 -3.647 11.079 1.00 98.19 69 ASN A CA 1
ATOM 515 C C . ASN A 1 69 ? -11.861 -4.282 9.719 1.00 98.19 69 ASN A C 1
ATOM 517 O O . ASN A 1 69 ? -10.972 -4.676 8.965 1.00 98.19 69 ASN A O 1
ATOM 521 N N . LYS A 1 70 ? -13.152 -4.384 9.379 1.00 98.44 70 LYS A N 1
ATOM 522 C CA . LYS A 1 70 ? -13.585 -4.881 8.065 1.00 98.44 70 LYS A CA 1
ATOM 523 C C . LYS A 1 70 ? -13.130 -3.947 6.940 1.00 98.44 70 LYS A C 1
ATOM 525 O O . LYS A 1 70 ? -12.660 -4.435 5.916 1.00 98.44 70 LYS A O 1
ATOM 530 N N . GLU A 1 71 ? -13.267 -2.640 7.133 1.00 98.00 71 GLU A N 1
ATOM 531 C CA . GLU A 1 71 ? -12.884 -1.625 6.148 1.00 98.00 71 GLU A CA 1
ATOM 532 C C . GLU A 1 71 ? -11.365 -1.559 5.959 1.00 98.00 71 GLU A C 1
ATOM 534 O O . GLU A 1 71 ? -10.898 -1.640 4.828 1.00 98.00 71 GLU A O 1
ATOM 539 N N . VAL A 1 72 ? -10.585 -1.544 7.045 1.00 98.56 72 VAL A N 1
ATOM 540 C CA . VAL A 1 72 ? -9.114 -1.588 6.993 1.00 98.56 72 VAL A CA 1
ATOM 541 C C . VAL A 1 72 ? -8.637 -2.820 6.224 1.00 98.56 72 VAL A C 1
ATOM 543 O O . VAL A 1 72 ? -7.775 -2.720 5.355 1.00 98.56 72 VAL A O 1
ATOM 546 N N . ARG A 1 73 ? -9.226 -3.996 6.482 1.00 98.56 73 ARG A N 1
ATOM 547 C CA . ARG A 1 73 ? -8.892 -5.221 5.738 1.00 98.56 73 ARG A CA 1
ATOM 548 C C . ARG A 1 73 ? -9.205 -5.115 4.247 1.00 98.56 73 ARG A C 1
ATOM 550 O O . ARG A 1 73 ? -8.460 -5.681 3.452 1.00 98.56 73 ARG A O 1
ATOM 557 N N . ALA A 1 74 ? -10.288 -4.434 3.874 1.00 98.50 74 ALA A N 1
ATOM 558 C CA . ALA A 1 74 ? -10.619 -4.196 2.474 1.00 98.50 74 ALA A CA 1
ATOM 559 C C . ALA A 1 74 ? -9.583 -3.269 1.820 1.00 98.50 74 ALA A C 1
ATOM 561 O O . ALA A 1 74 ? -9.022 -3.635 0.792 1.00 98.50 74 ALA A O 1
ATOM 562 N N . THR A 1 75 ? -9.244 -2.143 2.459 1.00 98.50 75 THR A N 1
ATOM 563 C CA . THR A 1 75 ? -8.216 -1.214 1.960 1.00 98.50 75 THR A CA 1
ATOM 564 C C . THR A 1 75 ? -6.853 -1.890 1.822 1.00 98.50 75 THR A C 1
ATOM 566 O O . THR A 1 75 ? -6.211 -1.767 0.784 1.00 98.50 75 THR A O 1
ATOM 569 N N . LEU A 1 76 ? -6.413 -2.655 2.827 1.00 98.62 76 LEU A N 1
ATOM 570 C CA . LEU A 1 76 ? -5.149 -3.396 2.756 1.00 98.62 76 LEU A CA 1
ATOM 571 C C . LEU A 1 76 ? -5.165 -4.473 1.661 1.00 98.62 76 LEU A C 1
ATOM 573 O O . LEU A 1 76 ? -4.129 -4.746 1.061 1.00 98.62 76 LEU A O 1
ATOM 577 N N . GLY A 1 77 ? -6.330 -5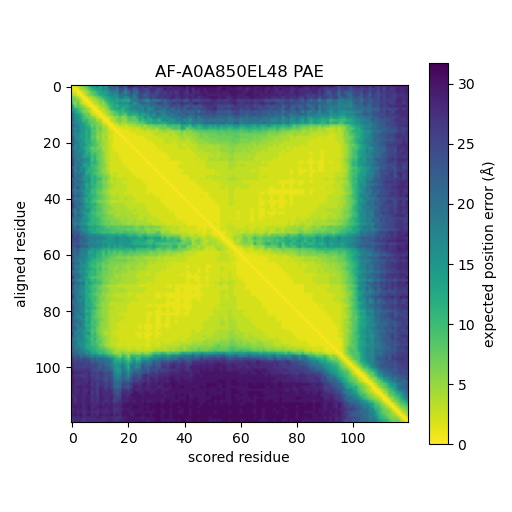.058 1.366 1.00 98.50 77 GLY A N 1
ATOM 578 C CA . GLY A 1 77 ? -6.504 -5.941 0.213 1.00 98.50 77 GLY A CA 1
ATOM 579 C C . GLY A 1 77 ? -6.221 -5.228 -1.111 1.00 98.50 77 GLY A C 1
ATOM 580 O O . GLY A 1 77 ? -5.483 -5.756 -1.939 1.00 98.50 77 GLY A O 1
ATOM 581 N N . GLU A 1 78 ? -6.736 -4.009 -1.283 1.00 98.50 78 GLU A N 1
ATOM 582 C CA . GLU A 1 78 ? -6.469 -3.187 -2.472 1.00 98.50 78 GLU A CA 1
ATOM 583 C C . GLU A 1 78 ? -5.001 -2.743 -2.563 1.00 98.50 78 GLU A C 1
ATOM 585 O O . GLU A 1 78 ? -4.428 -2.747 -3.652 1.00 98.50 78 GLU A O 1
ATOM 590 N N . VAL A 1 79 ? -4.355 -2.435 -1.430 1.00 98.56 79 VAL A N 1
ATOM 591 C CA . VAL A 1 79 ? -2.910 -2.144 -1.390 1.00 98.56 79 VAL A CA 1
ATOM 592 C C . VAL A 1 79 ? -2.109 -3.332 -1.925 1.00 98.56 79 VAL A C 1
ATOM 594 O O . VAL A 1 79 ? -1.279 -3.150 -2.807 1.00 98.56 79 VAL A O 1
ATOM 597 N N . VAL A 1 80 ? -2.410 -4.561 -1.492 1.00 98.50 80 VAL A N 1
ATOM 598 C CA . VAL A 1 80 ? -1.732 -5.772 -2.000 1.00 98.50 80 VAL A CA 1
ATOM 599 C C . VAL A 1 80 ? -1.925 -5.953 -3.511 1.00 98.50 80 VAL A C 1
ATOM 601 O O . VAL A 1 80 ? -1.019 -6.420 -4.205 1.00 98.50 80 VAL A O 1
ATOM 604 N N . LEU A 1 81 ? -3.088 -5.581 -4.052 1.00 98.44 81 LEU A N 1
ATOM 605 C CA . LEU A 1 81 ? -3.310 -5.616 -5.498 1.00 98.44 81 LEU A CA 1
ATOM 606 C C . LEU A 1 81 ? -2.453 -4.575 -6.233 1.00 98.44 81 LEU A C 1
ATOM 608 O O . LEU A 1 81 ? -1.913 -4.894 -7.293 1.00 98.44 81 LEU A O 1
ATOM 612 N N . GLN A 1 82 ? -2.284 -3.370 -5.678 1.00 98.31 82 GLN A N 1
ATOM 613 C CA . GLN A 1 82 ? -1.381 -2.356 -6.236 1.00 98.31 82 GLN A CA 1
ATOM 614 C C . GLN A 1 82 ? 0.088 -2.790 -6.165 1.00 98.31 82 GLN A C 1
ATOM 616 O O . GLN A 1 82 ? 0.783 -2.696 -7.172 1.00 98.31 82 GLN A O 1
ATOM 621 N N . GLU A 1 83 ? 0.532 -3.374 -5.051 1.00 98.00 83 GLU A N 1
ATOM 622 C CA . GLU A 1 83 ? 1.873 -3.967 -4.902 1.00 98.00 83 GLU A CA 1
ATOM 623 C C . GLU A 1 83 ? 2.158 -5.014 -5.993 1.00 98.00 83 GLU A C 1
ATOM 625 O O . GLU A 1 83 ? 3.216 -5.026 -6.624 1.00 98.00 83 GLU A O 1
ATOM 630 N N . LEU A 1 84 ? 1.178 -5.870 -6.310 1.00 98.44 84 LEU A N 1
ATOM 631 C CA . LEU A 1 84 ? 1.307 -6.834 -7.406 1.00 98.44 84 LEU A CA 1
ATOM 632 C C . LEU A 1 84 ? 1.441 -6.147 -8.777 1.00 98.44 84 LEU A C 1
ATOM 634 O O . LEU A 1 84 ? 2.167 -6.634 -9.649 1.00 98.44 84 LEU A O 1
ATOM 638 N N . VAL A 1 85 ? 0.732 -5.038 -9.000 1.00 98.31 85 VAL A N 1
ATOM 639 C CA . VAL A 1 85 ? 0.841 -4.244 -10.233 1.00 98.31 85 VAL A CA 1
ATOM 640 C C . VAL A 1 85 ? 2.211 -3.570 -10.321 1.00 98.31 85 VAL A C 1
ATOM 642 O O . VAL A 1 85 ? 2.844 -3.635 -11.377 1.00 98.31 85 VAL A O 1
ATOM 645 N N . LEU A 1 86 ? 2.700 -2.985 -9.228 1.00 98.12 86 LEU A N 1
ATOM 646 C CA . LEU A 1 86 ? 4.029 -2.384 -9.137 1.00 98.12 86 LEU A CA 1
ATOM 647 C C . LEU A 1 86 ? 5.135 -3.400 -9.388 1.00 98.12 86 LEU A C 1
ATOM 649 O O . LEU A 1 86 ? 6.018 -3.159 -10.214 1.00 98.12 86 LEU A O 1
ATOM 653 N N . HIS A 1 87 ? 5.023 -4.585 -8.794 1.00 97.81 87 HIS A N 1
ATOM 654 C CA . HIS A 1 87 ? 5.936 -5.690 -9.046 1.00 97.81 87 HIS A CA 1
ATOM 655 C C . HIS A 1 87 ? 5.977 -6.080 -10.533 1.00 97.81 87 HIS A C 1
ATOM 657 O O . HIS A 1 87 ? 7.049 -6.287 -11.104 1.00 97.81 87 HIS A O 1
ATOM 663 N N . LYS A 1 88 ? 4.820 -6.122 -11.209 1.00 97.56 88 LYS A N 1
ATOM 664 C CA . LYS A 1 88 ? 4.762 -6.374 -12.660 1.00 97.56 88 LYS A CA 1
ATOM 665 C C . LYS A 1 88 ? 5.404 -5.254 -13.480 1.00 97.56 88 LYS A C 1
ATOM 667 O O . LYS A 1 88 ? 6.121 -5.562 -14.431 1.00 97.56 88 LYS A O 1
ATOM 672 N N . LYS A 1 89 ? 5.175 -3.979 -13.132 1.00 96.31 89 LYS A N 1
ATOM 673 C CA . LYS A 1 89 ? 5.838 -2.834 -13.786 1.00 96.31 89 LYS A CA 1
ATOM 674 C C . LYS A 1 89 ? 7.359 -2.949 -13.647 1.00 96.31 89 LYS A C 1
ATOM 676 O O . LYS A 1 89 ? 8.067 -2.805 -14.639 1.00 96.31 89 LYS A O 1
ATOM 681 N N . LEU A 1 90 ? 7.843 -3.269 -12.445 1.00 96.44 90 LEU A N 1
ATOM 682 C CA . LEU A 1 90 ? 9.265 -3.442 -12.157 1.00 96.44 90 LEU A CA 1
ATOM 683 C C . LEU A 1 90 ? 9.887 -4.543 -13.022 1.00 96.44 90 LEU A C 1
ATOM 685 O O . LEU A 1 90 ? 10.866 -4.292 -13.721 1.00 96.44 90 LEU A O 1
ATOM 689 N N . ASN A 1 91 ? 9.285 -5.734 -13.034 1.00 95.25 91 ASN A N 1
ATOM 690 C CA . ASN A 1 91 ? 9.773 -6.853 -13.845 1.00 95.25 91 ASN A CA 1
ATOM 691 C C . ASN A 1 91 ? 9.774 -6.505 -15.338 1.00 95.25 91 ASN A C 1
ATOM 693 O O . ASN A 1 91 ? 10.761 -6.746 -16.024 1.00 95.25 91 ASN A O 1
ATOM 697 N N . SER A 1 92 ? 8.720 -5.839 -15.822 1.00 93.62 92 SER A N 1
ATOM 698 C CA . SER A 1 92 ? 8.666 -5.371 -17.207 1.00 93.62 92 SER A CA 1
ATOM 699 C C . SER A 1 92 ? 9.812 -4.412 -17.540 1.00 93.62 92 SER A C 1
ATOM 701 O O . SER A 1 92 ? 10.332 -4.464 -18.650 1.00 93.62 92 SER A O 1
ATOM 703 N N . ILE A 1 93 ? 10.222 -3.527 -16.627 1.00 92.31 93 ILE A N 1
ATOM 704 C CA . ILE A 1 93 ? 11.369 -2.635 -16.858 1.00 92.31 93 ILE A CA 1
ATOM 705 C C . ILE A 1 93 ? 12.660 -3.452 -16.987 1.00 92.31 93 ILE A C 1
ATOM 707 O O . ILE A 1 93 ? 13.428 -3.234 -17.925 1.00 92.31 93 ILE A O 1
ATOM 711 N N . PHE A 1 94 ? 12.878 -4.416 -16.089 1.00 90.06 94 PHE A N 1
ATOM 712 C CA . PHE A 1 94 ? 14.068 -5.268 -16.112 1.00 90.06 94 PHE A CA 1
ATOM 713 C C . PHE A 1 94 ? 14.154 -6.148 -17.366 1.00 90.06 94 PHE A C 1
ATOM 715 O O . PHE A 1 94 ? 15.227 -6.241 -17.960 1.00 90.06 94 PHE A O 1
ATOM 722 N N . ASP A 1 95 ? 13.040 -6.722 -17.821 1.00 89.81 95 ASP A N 1
ATOM 723 C CA . ASP A 1 95 ? 13.010 -7.560 -19.026 1.00 89.81 95 ASP A CA 1
ATOM 724 C C . ASP A 1 95 ? 13.380 -6.764 -20.292 1.00 89.81 95 ASP A C 1
ATOM 726 O O . ASP A 1 95 ? 14.064 -7.265 -21.187 1.00 89.81 95 ASP A O 1
ATOM 730 N N . ASN A 1 96 ? 12.978 -5.490 -20.363 1.00 82.81 96 ASN A N 1
ATOM 731 C CA . ASN A 1 96 ? 13.257 -4.631 -21.518 1.00 82.81 96 ASN A CA 1
ATOM 732 C C . ASN A 1 96 ? 14.667 -4.016 -21.498 1.00 82.81 96 ASN A C 1
ATOM 734 O O . ASN A 1 96 ? 15.190 -3.658 -22.555 1.00 82.81 96 ASN A O 1
ATOM 738 N N . PHE A 1 97 ? 15.322 -3.958 -20.334 1.00 72.19 97 PHE A N 1
ATOM 739 C CA . PHE A 1 97 ? 16.671 -3.404 -20.182 1.00 72.19 97 PHE A CA 1
ATOM 740 C C . PHE A 1 97 ? 17.726 -4.146 -21.023 1.00 72.19 97 PHE A C 1
ATOM 742 O O . PHE A 1 97 ? 18.662 -3.543 -21.551 1.00 72.19 97 PHE A O 1
ATOM 749 N N . HIS A 1 98 ? 17.563 -5.460 -21.206 1.00 57.91 98 HIS A N 1
ATOM 750 C CA . HIS A 1 98 ? 18.562 -6.294 -21.877 1.00 57.91 98 HIS A CA 1
ATOM 751 C C . HIS A 1 98 ? 18.570 -6.143 -23.412 1.00 57.91 98 HIS A C 1
ATOM 753 O O . HIS A 1 98 ? 19.555 -6.485 -24.067 1.00 57.91 98 HIS A O 1
ATOM 759 N N . SER A 1 99 ? 17.514 -5.570 -24.000 1.00 55.47 99 SER A N 1
ATOM 760 C CA . SER A 1 99 ? 17.371 -5.456 -25.460 1.00 55.47 99 SER A CA 1
ATOM 761 C C . SER A 1 99 ? 18.185 -4.312 -26.083 1.00 55.47 99 SER A C 1
ATOM 763 O O . SER A 1 99 ? 18.328 -4.263 -27.301 1.00 55.47 99 SER A O 1
ATOM 765 N N . SER A 1 100 ? 18.752 -3.402 -25.280 1.00 53.03 100 SER A N 1
ATOM 766 C CA . SER A 1 100 ? 19.480 -2.219 -25.773 1.00 53.03 100 SER A CA 1
ATOM 767 C C . SER A 1 100 ? 21.013 -2.312 -25.724 1.00 53.03 100 SER A C 1
ATOM 769 O O . SER A 1 100 ? 21.674 -1.339 -26.074 1.00 53.03 100 SER A O 1
ATOM 771 N N . ILE A 1 101 ? 21.596 -3.441 -25.291 1.00 53.47 101 ILE A N 1
ATOM 772 C CA . ILE A 1 101 ? 23.054 -3.555 -25.044 1.00 53.47 101 ILE A CA 1
ATOM 773 C C . ILE A 1 101 ? 23.775 -4.444 -26.075 1.00 53.47 101 ILE A C 1
ATOM 775 O O . ILE A 1 101 ? 25.003 -4.467 -26.111 1.00 53.47 101 ILE A O 1
ATOM 779 N N . THR A 1 102 ? 23.064 -5.149 -26.963 1.00 47.28 102 THR A N 1
ATOM 780 C CA . THR A 1 102 ? 23.746 -5.896 -28.033 1.00 47.28 102 THR A CA 1
ATOM 781 C C . THR A 1 102 ? 23.996 -4.983 -29.238 1.00 47.28 102 THR A C 1
ATOM 783 O O . THR A 1 102 ? 23.037 -4.516 -29.856 1.00 47.28 102 THR A O 1
ATOM 786 N N . PRO A 1 103 ? 25.260 -4.686 -29.605 1.00 58.12 103 PRO A N 1
ATOM 787 C CA . PRO A 1 103 ? 25.525 -4.139 -30.928 1.00 58.12 103 PRO A CA 1
ATOM 788 C C . PRO A 1 103 ? 25.031 -5.151 -31.977 1.00 58.12 103 PRO A C 1
ATOM 790 O O . PRO A 1 103 ? 25.092 -6.360 -31.722 1.00 58.12 103 PRO A O 1
ATOM 793 N N . PRO A 1 104 ? 24.542 -4.703 -33.150 1.00 58.84 104 PRO A N 1
ATOM 794 C CA . PRO A 1 104 ? 24.225 -5.625 -34.226 1.00 58.84 104 PRO A CA 1
ATOM 795 C C . PRO A 1 104 ? 25.482 -6.443 -34.5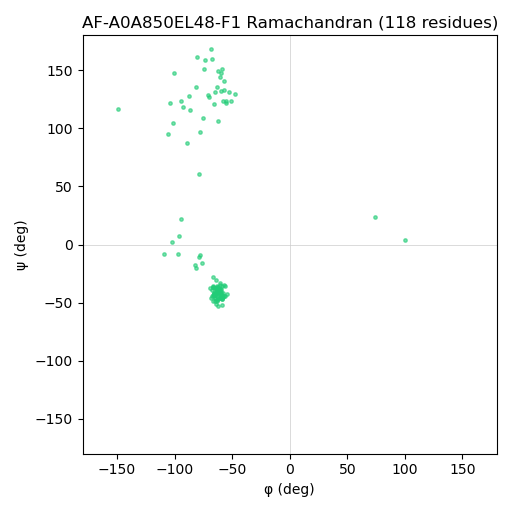12 1.00 58.84 104 PRO A C 1
ATOM 797 O O . PRO A 1 104 ? 26.554 -5.882 -34.744 1.00 58.84 104 PRO A O 1
ATOM 800 N N . ASN A 1 105 ? 25.352 -7.768 -34.430 1.00 56.50 105 ASN A N 1
ATOM 801 C CA . ASN A 1 105 ? 26.417 -8.694 -34.791 1.00 56.50 105 ASN A CA 1
ATOM 802 C C . ASN A 1 105 ? 26.966 -8.251 -36.162 1.00 56.50 105 ASN A C 1
ATOM 804 O O . ASN A 1 105 ? 26.148 -8.025 -37.062 1.00 56.50 105 ASN A O 1
ATOM 808 N N . PRO A 1 106 ? 28.288 -8.077 -36.353 1.00 64.06 106 PRO A N 1
ATOM 809 C CA . PRO A 1 106 ? 28.807 -7.758 -37.675 1.00 64.06 106 PRO A CA 1
ATOM 810 C C . PRO A 1 106 ? 28.327 -8.852 -38.628 1.00 64.06 106 PRO A C 1
ATOM 812 O O . PRO A 1 106 ? 28.539 -10.039 -38.371 1.00 64.06 106 PRO A O 1
ATOM 815 N N . ALA A 1 107 ? 27.597 -8.455 -39.673 1.00 62.03 107 ALA A N 1
ATOM 816 C CA . ALA A 1 107 ? 27.086 -9.381 -40.669 1.00 62.03 107 ALA A CA 1
ATOM 817 C C . ALA A 1 107 ? 28.250 -10.249 -41.165 1.00 62.03 107 ALA A C 1
ATOM 819 O O . ALA A 1 107 ? 29.277 -9.721 -41.598 1.00 62.03 107 ALA A O 1
ATOM 820 N N . CYS A 1 108 ? 28.106 -11.572 -41.057 1.00 49.66 108 CYS A N 1
ATOM 821 C CA . CYS A 1 108 ? 29.048 -12.508 -41.658 1.00 49.66 108 CYS A CA 1
ATOM 822 C C . CYS A 1 108 ? 29.190 -12.138 -43.148 1.00 49.66 108 CYS A C 1
ATOM 824 O O . CYS A 1 108 ? 28.157 -11.921 -43.796 1.00 49.66 108 CYS A O 1
ATOM 826 N N . PRO A 1 109 ? 30.411 -12.010 -43.702 1.00 66.38 109 PRO A N 1
ATOM 827 C CA . PRO A 1 109 ? 30.559 -11.750 -45.124 1.00 66.38 109 PRO A CA 1
ATOM 828 C C . PRO A 1 109 ? 29.856 -12.862 -45.917 1.00 66.38 109 PRO A C 1
ATOM 830 O O . PRO A 1 109 ? 29.941 -14.026 -45.519 1.00 66.38 109 PRO A O 1
ATOM 833 N N . PRO A 1 110 ? 29.162 -12.543 -47.023 1.00 59.31 110 PRO A N 1
ATOM 834 C CA . PRO A 1 110 ? 28.613 -13.571 -47.893 1.00 59.31 110 PRO A CA 1
ATOM 835 C C . PRO A 1 110 ? 29.753 -14.464 -48.394 1.00 59.31 110 PRO A C 1
ATOM 837 O O . PRO A 1 110 ? 30.720 -13.970 -48.976 1.00 59.31 110 PRO A O 1
ATOM 840 N N . ASP A 1 111 ? 29.636 -15.769 -48.144 1.00 49.84 111 ASP A N 1
ATOM 841 C CA . ASP A 1 111 ? 30.559 -16.779 -48.653 1.00 49.84 111 ASP A CA 1
ATOM 842 C C . ASP A 1 111 ? 30.508 -16.774 -50.187 1.00 49.84 111 ASP A C 1
ATOM 844 O O . ASP A 1 111 ? 29.529 -17.179 -50.814 1.00 49.84 111 ASP A O 1
ATOM 848 N N . ASN A 1 112 ? 31.560 -16.236 -50.793 1.00 54.38 112 ASN A N 1
ATOM 849 C CA . ASN A 1 112 ? 31.723 -16.079 -52.230 1.00 54.38 112 ASN A CA 1
ATOM 850 C C . ASN A 1 112 ? 32.503 -17.244 -52.865 1.00 54.38 112 ASN A C 1
ATOM 852 O O . ASN A 1 112 ? 33.036 -17.090 -53.964 1.00 54.38 112 ASN A O 1
ATOM 856 N N . THR A 1 113 ? 32.554 -18.418 -52.224 1.00 52.00 113 THR A N 1
ATOM 857 C CA . THR A 1 113 ? 33.318 -19.571 -52.738 1.00 52.00 113 THR A CA 1
ATOM 858 C C . THR A 1 113 ? 32.523 -20.603 -53.544 1.00 52.00 113 THR A C 1
ATOM 860 O O . THR A 1 113 ? 33.095 -21.592 -53.997 1.00 52.00 113 THR A O 1
ATOM 863 N N . ALA A 1 114 ? 31.249 -20.363 -53.869 1.00 51.66 114 ALA A N 1
ATOM 864 C CA . ALA A 1 114 ? 30.507 -21.229 -54.793 1.00 51.66 114 ALA A CA 1
ATOM 865 C C . ALA A 1 114 ? 30.845 -20.951 -56.278 1.00 51.66 114 ALA A C 1
ATOM 867 O O . ALA A 1 114 ? 29.974 -20.613 -57.077 1.00 51.66 114 ALA A O 1
ATOM 868 N N . ILE A 1 115 ? 32.113 -21.126 -56.667 1.00 47.47 115 ILE A N 1
ATOM 869 C CA . ILE A 1 115 ? 32.485 -21.394 -58.064 1.00 47.47 115 ILE A CA 1
ATOM 870 C C . ILE A 1 115 ? 32.448 -22.917 -58.245 1.00 47.47 115 ILE A C 1
ATOM 872 O O . ILE A 1 115 ? 33.456 -23.597 -58.070 1.00 47.47 115 ILE A O 1
ATOM 876 N N . TYR A 1 116 ? 31.283 -23.471 -58.586 1.00 53.50 116 TYR A N 1
ATOM 877 C CA . TYR A 1 116 ? 31.218 -24.817 -59.165 1.00 53.50 116 TYR A CA 1
ATOM 878 C C . TYR A 1 116 ? 31.374 -24.709 -60.692 1.00 53.50 116 TYR A C 1
ATOM 880 O O . TYR A 1 116 ? 30.635 -23.939 -61.312 1.00 53.50 116 TYR A O 1
ATOM 888 N N . PRO A 1 117 ? 32.299 -25.451 -61.330 1.00 56.34 117 PRO A N 1
ATOM 889 C CA . PRO A 1 117 ? 32.360 -25.523 -62.786 1.00 56.34 117 PRO A CA 1
ATOM 890 C C . PRO A 1 117 ? 31.211 -26.394 -63.334 1.00 56.34 117 PRO A C 1
ATOM 892 O O . PRO A 1 117 ? 30.771 -27.324 -62.652 1.00 56.34 117 PRO A O 1
ATOM 895 N N . PRO A 1 118 ? 30.715 -26.144 -64.562 1.00 56.50 118 PRO A N 1
ATOM 896 C CA . PRO A 1 118 ? 29.727 -27.017 -65.184 1.00 56.50 118 PRO A CA 1
ATOM 897 C C . PRO A 1 118 ? 30.375 -28.349 -65.592 1.00 56.50 118 PRO A C 1
ATOM 899 O O . PRO A 1 118 ? 31.405 -28.366 -66.266 1.00 56.50 118 PRO A O 1
ATOM 902 N N . TYR A 1 119 ? 29.759 -29.463 -65.190 1.00 54.53 119 TYR A N 1
ATOM 903 C CA . TYR A 1 119 ? 30.122 -30.811 -65.633 1.00 54.53 119 TYR A CA 1
ATOM 904 C C . TYR A 1 119 ? 30.054 -30.930 -67.168 1.00 54.53 119 TYR A C 1
ATOM 906 O O . TYR A 1 119 ? 29.051 -30.552 -67.779 1.00 54.53 119 TYR A O 1
ATOM 914 N N . ARG A 1 120 ? 31.099 -31.515 -67.765 1.00 47.94 120 ARG A N 1
ATOM 915 C CA . ARG A 1 120 ? 31.081 -32.179 -69.074 1.00 47.94 120 ARG A CA 1
ATOM 916 C C . ARG A 1 120 ? 31.622 -33.591 -68.902 1.00 47.94 120 ARG A C 1
ATOM 918 O O . ARG A 1 120 ? 32.547 -33.745 -68.075 1.00 47.94 120 ARG A O 1
#

InterPro domains:
  IPR058705 Alpha-helical endospore appendage domain-containing protein [PF26595] (17-95)

Mean predicted aligned error: 12.41 Å

Radius of gyration: 30.37 Å; Cα contacts (8 Å, |Δi|>4): 37; chains: 1; bounding box: 53×51×93 Å